Protein AF-A0A7Y5VUS5-F1 (afdb_monomer_lite)

Foldseek 3Di:
DDDPPPPDPDPPDDDDPVNVVVVVVVVVCVVVVVVVVVVVPPDDPPPCAQPWDDDPQWIWHWHDPDPQKIWIWIARNVLQFIWIWIQGNVVRDIDTPDGRHHNCPDPPVDDD

Secondary structure (DSSP, 8-state):
----------------HHHHHHHHHHHHHHHHHHHHHHHHTSPPP---TT-EEEETTEEEEEEEEETTEEEEEEEETTTTEEEEEEEETTTTEEEEEEEEEEGGGSTT----

pLDDT: mean 83.57, std 12.8, range [51.5, 97.75]

Structure (mmCIF, N/CA/C/O backbone):
data_AF-A0A7Y5VUS5-F1
#
_entry.id   AF-A0A7Y5VUS5-F1
#
loop_
_atom_site.group_PDB
_atom_site.id
_atom_site.type_symbol
_atom_site.label_atom_id
_atom_site.label_alt_id
_atom_site.label_comp_id
_atom_site.label_asym_id
_atom_site.label_entity_id
_atom_site.label_seq_id
_atom_site.pdbx_PDB_ins_code
_atom_site.Cartn_x
_atom_site.Cartn_y
_atom_site.Cartn_z
_atom_site.occupancy
_atom_site.B_iso_or_equiv
_atom_site.auth_seq_id
_atom_site.auth_comp_id
_atom_site.auth_asym_id
_atom_site.auth_atom_id
_atom_site.pdbx_PDB_model_num
ATOM 1 N N . MET A 1 1 ? 32.189 -30.960 -70.006 1.00 51.50 1 MET A N 1
ATOM 2 C CA . MET A 1 1 ? 33.378 -30.088 -69.892 1.00 51.50 1 MET A CA 1
ATOM 3 C C . MET A 1 1 ? 32.942 -28.723 -70.398 1.00 51.50 1 MET A C 1
ATOM 5 O O . MET A 1 1 ? 32.622 -28.638 -71.567 1.00 51.50 1 MET A O 1
ATOM 9 N N . GLN A 1 2 ? 32.792 -27.665 -69.610 1.00 54.84 2 GLN A N 1
ATOM 10 C CA . GLN A 1 2 ? 33.365 -27.374 -68.301 1.00 54.84 2 GLN A CA 1
ATOM 11 C C . GLN A 1 2 ? 32.584 -26.194 -67.697 1.00 54.84 2 GLN A C 1
ATOM 13 O O . GLN A 1 2 ? 32.210 -25.267 -68.414 1.00 54.84 2 GLN A O 1
ATOM 18 N N . ASP A 1 3 ? 32.301 -26.283 -66.402 1.00 57.91 3 ASP A N 1
ATOM 19 C CA . ASP A 1 3 ? 31.459 -25.369 -65.638 1.00 57.91 3 ASP A CA 1
ATOM 20 C C . ASP A 1 3 ? 32.074 -23.970 -65.515 1.00 57.91 3 ASP A C 1
ATOM 22 O O . ASP A 1 3 ? 33.172 -23.805 -64.987 1.00 57.91 3 ASP A O 1
ATOM 26 N N . ALA A 1 4 ? 31.333 -22.944 -65.933 1.00 57.19 4 ALA A N 1
ATOM 27 C CA . ALA A 1 4 ? 31.614 -21.556 -65.579 1.00 57.19 4 ALA A CA 1
ATOM 28 C C . ALA A 1 4 ? 30.623 -21.107 -64.497 1.00 57.19 4 ALA A C 1
ATOM 30 O O . ALA A 1 4 ? 29.742 -20.274 -64.717 1.00 57.19 4 ALA A O 1
ATOM 31 N N . HIS A 1 5 ? 30.749 -21.705 -63.312 1.00 60.06 5 HIS A N 1
ATOM 32 C CA . HIS A 1 5 ? 30.116 -21.201 -62.098 1.00 60.06 5 HIS A CA 1
ATOM 33 C C . HIS A 1 5 ? 30.819 -19.891 -61.716 1.00 60.06 5 HIS A C 1
ATOM 35 O O . HIS A 1 5 ? 31.862 -19.874 -61.069 1.00 60.06 5 HIS A O 1
ATOM 41 N N . SER A 1 6 ? 30.277 -18.781 -62.218 1.00 65.31 6 SER A N 1
ATOM 42 C CA . SER A 1 6 ? 30.750 -17.428 -61.943 1.00 65.31 6 SER A CA 1
ATOM 43 C C . SER A 1 6 ? 30.474 -17.083 -60.477 1.00 65.31 6 SER A C 1
ATOM 45 O O . SER A 1 6 ? 29.391 -16.615 -60.125 1.00 65.31 6 SER A O 1
ATOM 47 N N . THR A 1 7 ? 31.453 -17.336 -59.610 1.00 63.81 7 THR A N 1
ATOM 48 C CA . THR A 1 7 ? 31.420 -17.015 -58.180 1.00 63.81 7 THR A CA 1
ATOM 49 C C . THR A 1 7 ? 31.292 -15.504 -57.992 1.00 63.81 7 THR A C 1
ATOM 51 O O . THR A 1 7 ? 32.255 -14.751 -58.137 1.00 63.81 7 THR A O 1
ATOM 54 N N . ARG A 1 8 ? 30.081 -15.032 -57.684 1.00 61.78 8 ARG A N 1
ATOM 55 C CA . ARG A 1 8 ? 29.826 -13.634 -57.330 1.00 61.78 8 ARG A CA 1
ATOM 56 C C . ARG A 1 8 ? 30.470 -13.382 -55.965 1.00 61.78 8 ARG A C 1
ATOM 58 O O . ARG A 1 8 ? 29.948 -13.827 -54.948 1.00 61.78 8 ARG A O 1
ATOM 65 N N . ALA A 1 9 ? 31.626 -12.721 -55.944 1.00 63.72 9 ALA A N 1
ATOM 66 C CA . ALA A 1 9 ? 32.266 -12.301 -54.703 1.00 63.72 9 ALA A CA 1
ATOM 67 C C . ALA A 1 9 ? 31.285 -11.418 -53.913 1.00 63.72 9 ALA A C 1
ATOM 69 O O . ALA A 1 9 ? 30.858 -10.367 -54.396 1.00 63.72 9 ALA A O 1
ATOM 70 N N . ALA A 1 10 ? 30.887 -11.868 -52.722 1.00 64.94 10 ALA A N 1
ATOM 71 C CA . ALA A 1 10 ? 30.102 -11.066 -51.798 1.00 64.94 10 ALA A CA 1
ATOM 72 C C . ALA A 1 10 ? 30.963 -9.871 -51.373 1.00 64.94 10 ALA A C 1
ATOM 74 O O . ALA A 1 10 ? 31.998 -10.048 -50.731 1.00 64.94 10 ALA A O 1
ATOM 75 N N . GLN A 1 11 ? 30.585 -8.660 -51.786 1.00 66.75 11 GLN A N 1
ATOM 76 C CA . GLN A 1 11 ? 31.298 -7.467 -51.346 1.00 66.75 11 GLN A CA 1
ATOM 77 C C . GLN A 1 11 ? 31.128 -7.302 -49.829 1.00 66.75 11 GLN A C 1
ATOM 79 O O . GLN A 1 11 ? 30.010 -7.454 -49.327 1.00 66.75 11 GLN A O 1
ATOM 84 N N . PRO A 1 12 ? 32.209 -6.994 -49.092 1.00 65.38 12 PRO A N 1
ATOM 85 C CA . PRO A 1 12 ? 32.117 -6.735 -47.666 1.00 65.38 12 PRO A CA 1
ATOM 86 C C . PRO A 1 12 ? 31.275 -5.475 -47.451 1.00 65.38 12 PRO A C 1
ATOM 88 O O . PRO A 1 12 ? 31.638 -4.385 -47.890 1.00 65.38 12 PRO A O 1
ATOM 91 N N . VAL A 1 13 ? 30.129 -5.634 -46.792 1.00 73.56 13 VAL A N 1
ATOM 92 C CA . VAL A 1 13 ? 29.274 -4.511 -46.404 1.00 73.56 13 VAL A CA 1
ATOM 93 C C . VAL A 1 13 ? 30.000 -3.750 -45.299 1.00 73.56 13 VAL A C 1
ATOM 95 O O . VAL A 1 13 ? 30.069 -4.208 -44.159 1.00 73.56 13 VAL A O 1
ATOM 98 N N . SER A 1 14 ? 30.586 -2.603 -45.639 1.00 75.31 14 SER A N 1
ATOM 99 C CA . SER A 1 14 ? 31.189 -1.708 -44.654 1.00 75.31 14 SER A CA 1
ATOM 100 C C . SER A 1 14 ? 30.091 -1.084 -43.796 1.00 75.31 14 SER A C 1
ATOM 102 O O . SER A 1 14 ? 29.098 -0.577 -44.322 1.00 75.31 14 SER A O 1
ATOM 104 N N . LEU A 1 15 ? 30.270 -1.113 -42.480 1.00 79.38 15 LEU A N 1
ATOM 105 C CA . LEU A 1 15 ? 29.337 -0.531 -41.521 1.00 79.38 15 LEU A CA 1
ATOM 106 C C . LEU A 1 15 ? 29.314 0.998 -41.674 1.00 79.38 15 LEU A C 1
ATOM 108 O O . LEU A 1 15 ? 30.274 1.677 -41.320 1.00 79.38 15 LEU A O 1
ATOM 112 N N . ASP A 1 16 ? 28.218 1.527 -42.218 1.00 89.88 16 ASP A N 1
ATOM 113 C CA . ASP A 1 16 ? 27.986 2.969 -42.316 1.00 89.88 16 ASP A CA 1
ATOM 114 C C . ASP A 1 16 ? 27.675 3.555 -40.928 1.00 89.88 16 ASP A C 1
ATOM 116 O O . ASP A 1 16 ? 26.941 2.957 -40.130 1.00 89.88 16 ASP A O 1
ATOM 120 N N . ALA A 1 17 ? 28.201 4.749 -40.645 1.00 91.25 17 ALA A N 1
ATOM 121 C CA . ALA A 1 17 ? 27.999 5.459 -39.383 1.00 91.25 17 ALA A CA 1
ATOM 122 C C . ALA A 1 17 ? 26.507 5.678 -39.091 1.00 91.25 17 ALA A C 1
ATOM 124 O O . ALA A 1 17 ? 26.080 5.629 -37.936 1.00 91.25 17 ALA A O 1
ATOM 125 N N . ARG A 1 18 ? 25.695 5.845 -40.142 1.00 90.81 18 ARG A N 1
ATOM 126 C CA . ARG A 1 18 ? 24.237 5.929 -40.030 1.00 90.81 18 ARG A CA 1
ATOM 127 C C . ARG A 1 18 ? 23.628 4.639 -39.484 1.00 90.81 18 ARG A C 1
ATOM 129 O O . ARG A 1 18 ? 22.833 4.691 -38.551 1.00 90.81 18 ARG A O 1
ATOM 136 N N . THR A 1 19 ? 24.008 3.492 -40.044 1.00 89.00 19 THR A N 1
ATOM 137 C CA . THR A 1 19 ? 23.523 2.170 -39.615 1.00 89.00 19 THR A CA 1
ATOM 138 C C . THR A 1 19 ? 23.951 1.873 -38.182 1.00 89.00 19 THR A C 1
ATOM 140 O O . THR A 1 19 ? 23.150 1.383 -37.385 1.00 89.00 19 THR A O 1
ATOM 143 N N . PHE A 1 20 ? 25.180 2.247 -37.824 1.00 92.25 20 PHE A N 1
ATOM 144 C CA . PHE A 1 20 ? 25.669 2.146 -36.453 1.00 92.25 20 PHE A CA 1
ATOM 145 C C . PHE A 1 20 ? 24.860 3.022 -35.483 1.00 92.25 20 PHE A C 1
ATOM 147 O O . PHE A 1 20 ? 24.388 2.531 -34.458 1.00 92.25 20 PHE A O 1
ATOM 154 N N . ALA A 1 21 ? 24.631 4.294 -35.826 1.00 95.50 21 ALA A N 1
ATOM 155 C CA . ALA A 1 21 ? 23.859 5.220 -35.000 1.00 95.50 21 ALA A CA 1
ATOM 156 C C . ALA A 1 21 ? 22.409 4.754 -34.799 1.00 95.50 21 ALA A C 1
ATOM 158 O O . ALA A 1 21 ? 21.898 4.816 -33.681 1.00 95.50 21 ALA A O 1
ATOM 159 N N . ILE A 1 22 ? 21.763 4.233 -35.850 1.00 94.81 22 ILE A N 1
ATOM 160 C CA . ILE A 1 22 ? 20.417 3.643 -35.759 1.00 94.81 22 ILE A CA 1
ATOM 161 C C . ILE A 1 22 ? 20.421 2.459 -34.787 1.00 94.81 22 ILE A C 1
ATOM 163 O O . ILE A 1 22 ? 19.548 2.374 -33.921 1.00 94.81 22 ILE A O 1
ATOM 167 N N . GLY A 1 23 ? 21.423 1.581 -34.887 1.00 95.00 23 GLY A N 1
ATOM 168 C CA . GLY A 1 23 ? 21.590 0.450 -33.977 1.00 95.00 23 GLY A CA 1
ATOM 169 C C . GLY A 1 23 ? 21.682 0.900 -32.519 1.00 95.00 23 GLY A C 1
ATOM 170 O O . GLY A 1 23 ? 20.863 0.490 -31.696 1.00 95.00 23 GLY A O 1
ATOM 171 N N . VAL A 1 24 ? 22.607 1.809 -32.209 1.00 97.12 24 VAL A N 1
ATOM 172 C CA . VAL A 1 24 ? 22.810 2.317 -30.841 1.00 97.12 24 VAL A CA 1
ATOM 173 C C . VAL A 1 24 ? 21.560 3.018 -30.303 1.00 97.12 24 VAL A C 1
ATOM 175 O O . VAL A 1 24 ? 21.155 2.765 -29.164 1.00 97.12 24 VAL A O 1
ATOM 178 N N . LEU A 1 25 ? 20.908 3.856 -31.114 1.00 97.19 25 LEU A N 1
ATOM 179 C CA . LEU A 1 25 ? 19.695 4.564 -30.704 1.00 97.19 25 LEU A CA 1
ATOM 180 C C . LEU A 1 25 ? 18.540 3.593 -30.418 1.00 97.19 25 LEU A C 1
ATOM 182 O O . LEU A 1 25 ? 17.837 3.768 -29.425 1.00 97.19 25 LEU A O 1
ATOM 186 N N . SER A 1 26 ? 18.380 2.543 -31.229 1.00 97.75 26 SER A N 1
ATOM 187 C CA . SER A 1 26 ? 17.335 1.528 -31.027 1.00 97.75 26 SER A CA 1
ATOM 188 C C . SER A 1 26 ? 17.535 0.719 -29.739 1.00 97.75 26 SER A C 1
ATOM 190 O O . SER A 1 26 ? 16.586 0.517 -28.977 1.00 97.75 26 SER A O 1
ATOM 192 N N . VAL A 1 27 ? 18.777 0.323 -29.438 1.00 97.75 27 VAL A N 1
ATOM 193 C CA . VAL A 1 27 ? 19.115 -0.396 -28.201 1.00 97.75 27 VAL A CA 1
ATOM 194 C C . VAL A 1 27 ? 18.881 0.506 -26.993 1.00 97.75 27 VAL A C 1
ATOM 196 O O . VAL A 1 27 ? 18.240 0.093 -26.029 1.00 97.75 27 VAL A O 1
ATOM 199 N N . THR A 1 28 ? 19.317 1.765 -27.073 1.00 97.62 28 THR A N 1
ATOM 200 C CA . THR A 1 28 ? 19.129 2.751 -26.000 1.00 97.62 28 THR A CA 1
ATOM 201 C C . THR A 1 28 ? 17.645 2.994 -25.730 1.00 97.62 28 THR A C 1
ATOM 203 O O . THR A 1 28 ? 17.210 2.939 -24.580 1.00 97.62 28 THR A O 1
ATOM 206 N N . ALA A 1 29 ? 16.848 3.189 -26.783 1.00 97.38 29 ALA A N 1
ATOM 207 C CA . ALA A 1 29 ? 15.403 3.359 -26.671 1.00 97.38 29 ALA A CA 1
ATOM 208 C C . ALA A 1 29 ? 14.739 2.142 -26.013 1.00 97.38 29 ALA A C 1
ATOM 210 O O . ALA A 1 29 ? 13.884 2.311 -25.149 1.00 97.38 29 ALA A O 1
ATOM 211 N N . THR A 1 30 ? 15.170 0.927 -26.360 1.00 97.75 30 THR A N 1
ATOM 212 C CA . THR A 1 30 ? 14.635 -0.312 -25.775 1.00 97.75 30 THR A CA 1
ATOM 213 C C . THR A 1 30 ? 14.951 -0.417 -24.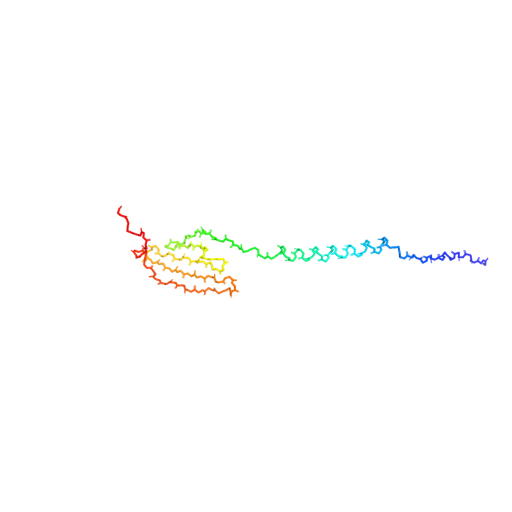283 1.00 97.75 30 THR A C 1
ATOM 215 O O . THR A 1 30 ? 14.062 -0.716 -23.489 1.00 97.75 30 THR A O 1
ATOM 218 N N . VAL A 1 31 ? 16.191 -0.120 -23.879 1.00 97.75 31 VAL A N 1
ATOM 219 C CA . VAL A 1 31 ? 16.599 -0.136 -22.463 1.00 97.75 31 VAL A CA 1
ATOM 220 C C . VAL A 1 31 ? 15.803 0.889 -21.654 1.00 97.75 31 VAL A C 1
ATOM 222 O O . VAL A 1 31 ? 15.264 0.556 -20.598 1.00 97.75 31 VAL A O 1
ATOM 225 N N . LEU A 1 32 ? 15.673 2.116 -22.165 1.00 97.56 32 LEU A N 1
ATOM 226 C CA . LEU A 1 32 ? 14.888 3.163 -21.510 1.00 97.56 32 LEU A CA 1
ATOM 227 C C . LEU A 1 32 ? 13.401 2.809 -21.446 1.00 97.56 32 LEU A C 1
ATOM 229 O O . LEU A 1 32 ? 12.761 3.052 -20.426 1.00 97.56 32 LEU A O 1
ATOM 233 N N . PHE A 1 33 ? 12.857 2.207 -22.501 1.00 97.31 33 PHE A N 1
ATOM 234 C CA . PHE A 1 33 ? 11.463 1.785 -22.545 1.00 97.31 33 PHE A CA 1
ATOM 235 C C . PHE A 1 33 ? 11.163 0.697 -21.511 1.00 97.31 33 PHE A C 1
ATOM 237 O O . PHE A 1 33 ? 10.186 0.811 -20.773 1.00 97.31 33 PHE A O 1
ATOM 244 N N . VAL A 1 34 ? 12.024 -0.317 -21.392 1.00 96.94 34 VAL A N 1
ATOM 245 C CA . VAL A 1 34 ? 11.887 -1.352 -20.356 1.00 96.94 34 VAL A CA 1
ATOM 246 C C . VAL A 1 34 ? 12.029 -0.743 -18.962 1.00 96.94 34 VAL A C 1
ATOM 248 O O . VAL A 1 34 ? 11.209 -1.032 -18.094 1.00 96.94 34 VAL A O 1
ATOM 251 N N . GLY A 1 35 ? 13.006 0.145 -18.750 1.00 95.56 35 GLY A N 1
ATOM 252 C CA . GLY A 1 35 ? 13.161 0.859 -17.480 1.00 95.56 35 GLY A CA 1
ATOM 253 C C . GLY A 1 35 ? 11.917 1.672 -17.105 1.00 95.56 35 GLY A C 1
ATOM 254 O O . GLY A 1 35 ? 11.452 1.611 -15.965 1.00 95.56 35 GLY A O 1
ATOM 255 N N . LEU A 1 36 ? 11.323 2.370 -18.075 1.00 95.12 36 LEU A N 1
ATOM 256 C CA . LEU A 1 36 ? 10.079 3.113 -17.890 1.00 95.12 36 LEU A CA 1
ATOM 257 C C . LEU A 1 36 ? 8.899 2.184 -17.587 1.00 95.12 36 LEU A C 1
ATOM 259 O O . LEU A 1 36 ? 8.107 2.497 -16.702 1.00 95.12 36 LEU A O 1
ATOM 263 N N . LEU A 1 37 ? 8.782 1.045 -18.276 1.00 94.19 37 LEU A N 1
ATOM 264 C CA . LEU A 1 37 ? 7.745 0.052 -17.990 1.00 94.19 37 LEU A CA 1
ATOM 265 C C . LEU A 1 37 ? 7.883 -0.516 -16.580 1.00 94.19 37 LEU A C 1
ATOM 267 O O . LEU A 1 37 ? 6.885 -0.607 -15.872 1.00 94.19 37 LEU A O 1
ATOM 271 N N . MET A 1 38 ? 9.101 -0.846 -16.145 1.00 91.75 38 MET A N 1
ATOM 272 C CA . MET A 1 38 ? 9.335 -1.307 -14.776 1.00 91.75 38 MET A CA 1
ATOM 273 C C . MET A 1 38 ? 8.900 -0.249 -13.761 1.00 91.75 38 MET A C 1
ATOM 275 O O . MET A 1 38 ? 8.164 -0.570 -12.828 1.00 91.75 38 MET A O 1
ATOM 279 N N . LEU A 1 39 ? 9.263 1.017 -13.983 1.00 87.44 39 LEU A N 1
ATOM 280 C CA . LEU A 1 39 ? 8.839 2.121 -13.124 1.00 87.44 39 LEU A CA 1
ATOM 281 C C . LEU A 1 39 ? 7.311 2.299 -13.124 1.00 87.44 39 LEU A C 1
ATOM 283 O O . LEU A 1 39 ? 6.704 2.441 -12.064 1.00 87.44 39 LEU A O 1
ATOM 287 N N . ALA A 1 40 ? 6.673 2.242 -14.292 1.00 85.06 40 ALA A N 1
ATOM 288 C CA . ALA A 1 40 ? 5.226 2.396 -14.441 1.00 85.06 40 ALA A CA 1
ATOM 289 C C . ALA A 1 40 ? 4.424 1.204 -13.890 1.00 85.06 40 ALA A C 1
ATOM 291 O O . ALA A 1 40 ? 3.269 1.373 -13.505 1.00 85.06 40 ALA A O 1
ATOM 292 N N . SER A 1 41 ? 5.031 0.015 -13.838 1.00 82.69 41 SER A N 1
ATOM 293 C CA . SER A 1 41 ? 4.436 -1.206 -13.278 1.00 82.69 41 SER A CA 1
ATOM 294 C C . SER A 1 41 ? 4.510 -1.287 -11.753 1.00 82.69 41 SER A C 1
ATOM 296 O O . SER A 1 41 ? 3.984 -2.232 -11.164 1.00 82.69 41 SER A O 1
ATOM 298 N N . THR A 1 42 ? 5.151 -0.311 -11.098 1.00 76.00 42 THR A N 1
ATOM 299 C CA . THR A 1 42 ? 5.135 -0.241 -9.638 1.00 76.00 42 THR A CA 1
ATOM 300 C C . THR A 1 42 ? 3.681 -0.132 -9.160 1.00 76.00 42 THR A C 1
ATOM 302 O O . THR A 1 42 ? 2.929 0.702 -9.676 1.00 76.00 42 THR A O 1
ATOM 305 N N . PRO A 1 43 ? 3.236 -0.991 -8.220 1.00 67.50 43 PRO A N 1
ATOM 306 C CA . PRO A 1 43 ? 1.875 -0.932 -7.712 1.00 67.50 43 PRO A CA 1
ATOM 307 C C . PRO A 1 43 ? 1.595 0.467 -7.176 1.00 67.50 43 PRO A C 1
ATOM 309 O O . PRO A 1 43 ? 2.257 0.925 -6.244 1.00 67.50 43 PRO A O 1
ATOM 312 N N . ARG A 1 44 ? 0.620 1.158 -7.771 1.00 61.44 44 ARG A N 1
ATOM 313 C CA . ARG A 1 44 ? 0.105 2.394 -7.183 1.00 61.44 44 ARG A CA 1
ATOM 314 C C . ARG A 1 44 ? -0.521 2.024 -5.846 1.00 61.44 44 ARG A C 1
ATOM 316 O O . ARG A 1 44 ? -1.323 1.091 -5.796 1.00 61.44 44 ARG A O 1
ATOM 323 N N . THR A 1 45 ? -0.149 2.730 -4.782 1.00 63.19 45 THR A N 1
ATOM 324 C CA . THR A 1 45 ? -0.774 2.560 -3.470 1.00 63.19 45 THR A CA 1
ATOM 325 C C . THR A 1 45 ? -2.282 2.707 -3.644 1.00 63.19 45 THR A C 1
ATOM 327 O O . THR A 1 45 ? -2.757 3.728 -4.143 1.00 63.19 45 THR A O 1
ATOM 330 N N . ALA A 1 46 ? -3.035 1.656 -3.324 1.00 58.44 46 ALA A N 1
ATOM 331 C CA . ALA A 1 46 ? -4.484 1.700 -3.393 1.00 58.44 46 ALA A CA 1
ATOM 332 C C . ALA A 1 46 ? -4.970 2.641 -2.287 1.00 58.44 46 ALA A C 1
ATOM 334 O O . ALA A 1 46 ? -4.982 2.272 -1.118 1.00 58.44 46 ALA A O 1
ATOM 335 N N . HIS A 1 47 ? -5.326 3.873 -2.650 1.00 63.59 47 HIS A N 1
ATOM 336 C CA . HIS A 1 47 ? -5.857 4.838 -1.697 1.00 63.59 47 HIS A CA 1
ATOM 337 C C . HIS A 1 47 ? -7.266 4.407 -1.279 1.00 63.59 47 HIS A C 1
ATOM 339 O O . HIS A 1 47 ? -8.249 4.744 -1.933 1.00 63.59 47 HIS A O 1
ATOM 345 N N . GLY A 1 48 ? -7.363 3.661 -0.181 1.00 65.69 48 GLY A N 1
ATOM 346 C CA . GLY A 1 48 ? -8.630 3.332 0.475 1.00 65.69 48 GLY A CA 1
ATOM 347 C C . GLY A 1 48 ? -9.131 4.448 1.392 1.00 65.69 48 GLY A C 1
ATOM 348 O O . GLY A 1 48 ? -9.894 4.183 2.306 1.00 65.69 48 GLY A O 1
ATOM 349 N N . ILE A 1 49 ? -8.669 5.688 1.243 1.00 76.50 49 ILE A N 1
ATOM 350 C CA . ILE A 1 49 ? -8.944 6.761 2.207 1.00 76.50 49 ILE A CA 1
ATOM 351 C C . ILE A 1 49 ? -10.433 7.104 2.202 1.00 76.50 49 ILE A C 1
ATOM 353 O O . ILE A 1 49 ? -11.013 7.366 1.152 1.00 76.50 49 ILE A O 1
ATOM 357 N N . GLY A 1 50 ? -11.038 7.134 3.385 1.00 78.38 50 GLY A N 1
ATOM 358 C CA . GLY A 1 50 ? -12.455 7.427 3.567 1.00 78.38 50 GLY A CA 1
ATOM 359 C C . GLY A 1 50 ? -13.379 6.312 3.083 1.00 78.38 50 GLY A C 1
ATOM 360 O O . GLY A 1 50 ? -14.581 6.543 2.970 1.00 78.38 50 GLY A O 1
ATOM 361 N N . MET A 1 51 ? -12.853 5.119 2.785 1.00 87.56 51 MET A N 1
ATOM 362 C CA . MET A 1 51 ? -13.697 3.973 2.478 1.00 87.56 51 MET A CA 1
ATOM 363 C C . MET A 1 51 ? -14.364 3.500 3.770 1.00 87.56 51 MET A C 1
ATOM 365 O O . MET A 1 51 ? -13.714 3.309 4.799 1.00 87.56 51 MET A O 1
ATOM 369 N N . VAL A 1 52 ? -15.683 3.358 3.707 1.00 90.56 52 VAL A N 1
ATOM 370 C CA . VAL A 1 52 ? -16.508 2.893 4.816 1.00 90.56 52 VAL A CA 1
ATOM 371 C C . VAL A 1 52 ? -17.159 1.592 4.390 1.00 90.56 52 VAL A C 1
ATOM 373 O O . VAL A 1 52 ? -17.803 1.542 3.343 1.00 90.56 52 VAL A O 1
ATOM 376 N N . ASP A 1 53 ? -17.008 0.561 5.209 1.00 90.62 53 ASP A N 1
ATOM 377 C CA . ASP A 1 53 ? -17.732 -0.698 5.070 1.00 90.62 53 ASP A CA 1
ATOM 378 C C . ASP A 1 53 ? -18.489 -1.008 6.363 1.00 90.62 53 ASP A C 1
ATOM 380 O O . ASP A 1 53 ? -18.097 -0.585 7.457 1.00 90.62 53 ASP A O 1
ATOM 384 N N . ARG A 1 54 ? -19.602 -1.727 6.245 1.00 91.19 54 ARG A N 1
ATOM 385 C CA . ARG A 1 54 ? -20.428 -2.116 7.386 1.00 91.19 54 ARG A CA 1
ATOM 386 C C . ARG A 1 54 ? -20.800 -3.586 7.290 1.00 91.19 54 ARG A C 1
ATOM 388 O O . ARG A 1 54 ? -21.503 -3.999 6.373 1.00 91.19 54 ARG A O 1
ATOM 395 N N . ALA A 1 55 ? -20.429 -4.338 8.320 1.00 88.19 55 ALA A N 1
ATOM 396 C CA . ALA A 1 55 ? -20.767 -5.745 8.469 1.00 88.19 55 ALA A CA 1
ATOM 397 C C . ALA A 1 55 ? -21.427 -5.974 9.837 1.00 88.19 55 ALA A C 1
ATOM 399 O O . ALA A 1 55 ? -20.764 -6.007 10.874 1.00 88.19 55 ALA A O 1
ATOM 400 N N . GLY A 1 56 ? -22.757 -6.107 9.839 1.00 89.88 56 GLY A N 1
ATOM 401 C CA . GLY A 1 56 ? -23.547 -6.232 11.067 1.00 89.88 56 GLY A CA 1
ATOM 402 C C . GLY A 1 56 ? -23.439 -4.987 11.957 1.00 89.88 56 GLY A C 1
ATOM 403 O O . GLY A 1 56 ? -23.779 -3.875 11.530 1.00 89.88 56 GLY A O 1
ATOM 404 N N . ASP A 1 57 ? -22.953 -5.190 13.183 1.00 91.19 57 ASP A N 1
ATOM 405 C CA . ASP A 1 57 ? -22.742 -4.140 14.189 1.00 91.19 57 ASP A CA 1
ATOM 406 C C . ASP A 1 57 ? -21.373 -3.458 14.077 1.00 91.19 57 ASP A C 1
ATOM 408 O O . ASP A 1 57 ? -21.118 -2.473 14.771 1.00 91.19 57 ASP A O 1
ATOM 412 N N . TYR A 1 58 ? -20.508 -3.939 13.183 1.00 91.81 58 TYR A N 1
ATOM 413 C CA . TYR A 1 58 ? -19.204 -3.341 12.942 1.00 91.81 58 TYR A CA 1
ATOM 414 C C . TYR A 1 58 ? -19.245 -2.363 11.774 1.00 91.81 58 TYR A C 1
ATOM 416 O O . TYR A 1 58 ? -19.759 -2.670 10.695 1.00 91.81 58 TYR A O 1
ATOM 424 N N . ILE A 1 59 ? -18.658 -1.189 11.987 1.00 92.81 59 ILE A N 1
ATOM 425 C CA . ILE A 1 59 ? -18.381 -0.198 10.949 1.00 92.81 59 ILE A CA 1
ATOM 426 C C . ILE A 1 59 ? -16.866 -0.085 10.839 1.00 92.81 59 ILE A C 1
ATOM 428 O O . ILE A 1 59 ? -16.187 0.148 11.839 1.00 92.81 59 ILE A O 1
ATOM 432 N N . VAL A 1 60 ? -16.335 -0.255 9.634 1.00 92.75 60 VAL A N 1
ATOM 433 C CA . VAL A 1 60 ? -14.907 -0.132 9.348 1.00 92.75 60 VAL A CA 1
ATOM 434 C C . VAL A 1 60 ? -14.692 1.107 8.499 1.00 92.75 60 VAL A C 1
ATOM 436 O O . VAL A 1 60 ? -15.360 1.287 7.486 1.00 92.75 60 VAL A O 1
ATOM 439 N N . VAL 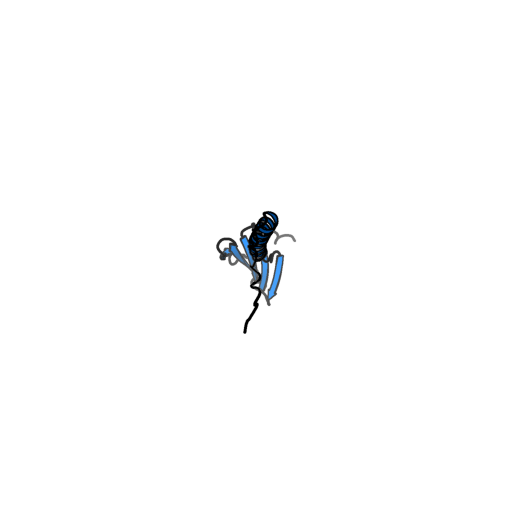A 1 61 ? -13.760 1.956 8.919 1.00 91.69 61 VAL A N 1
ATOM 440 C CA . VAL A 1 61 ? -13.367 3.161 8.191 1.00 91.69 61 VAL A CA 1
ATOM 441 C C . VAL A 1 61 ? -11.865 3.147 7.989 1.00 91.69 61 VAL A C 1
ATOM 443 O O . VAL A 1 61 ? -11.100 3.073 8.950 1.00 91.69 61 VAL A O 1
ATOM 446 N N . THR A 1 62 ? -11.428 3.252 6.747 1.00 90.75 62 THR A N 1
ATOM 447 C CA . THR A 1 62 ? -10.021 3.458 6.406 1.00 90.75 62 THR A CA 1
ATOM 448 C C . THR A 1 62 ? -9.752 4.952 6.266 1.00 90.75 62 THR A C 1
ATOM 450 O O . THR A 1 62 ? -10.519 5.685 5.649 1.00 90.75 62 THR A O 1
ATOM 453 N N . GLN A 1 63 ? -8.667 5.446 6.851 1.00 87.69 63 GLN A N 1
ATOM 454 C CA . GLN A 1 63 ? -8.286 6.859 6.819 1.00 87.69 63 GLN A CA 1
ATOM 455 C C . GLN A 1 63 ? -6.781 7.005 6.632 1.00 87.69 63 GLN A C 1
ATOM 457 O O . GLN A 1 63 ? -6.014 6.130 7.017 1.00 87.69 63 GLN A O 1
ATOM 462 N N . GLN A 1 64 ? -6.335 8.129 6.084 1.00 87.12 64 GLN A N 1
ATOM 463 C CA . GLN A 1 64 ? -4.915 8.454 6.061 1.00 87.12 64 GLN A CA 1
ATOM 464 C C . GLN A 1 64 ? -4.569 9.273 7.305 1.00 87.12 64 GLN A C 1
ATOM 466 O O . GLN A 1 64 ? -5.126 10.349 7.503 1.00 87.12 64 GLN A O 1
ATOM 471 N N . ILE A 1 65 ? -3.653 8.769 8.136 1.00 85.38 65 ILE A N 1
ATOM 472 C CA . ILE A 1 65 ? -3.146 9.495 9.312 1.00 85.38 65 ILE A CA 1
ATOM 473 C C . ILE A 1 65 ? -1.943 10.354 8.897 1.00 85.38 65 ILE A C 1
ATOM 475 O O . ILE A 1 65 ? -1.794 11.489 9.344 1.00 85.38 65 ILE A O 1
ATOM 479 N N . SER A 1 66 ? -1.084 9.826 8.018 1.00 84.88 66 SER A N 1
ATOM 480 C CA . SER A 1 66 ? 0.043 10.547 7.417 1.00 84.88 66 SER A CA 1
ATOM 481 C C . SER A 1 66 ? 0.431 9.937 6.061 1.00 84.88 66 SER A C 1
ATOM 483 O O . SER A 1 66 ? -0.169 8.965 5.610 1.00 84.88 66 SER A O 1
ATOM 485 N N . ASN A 1 67 ? 1.463 10.463 5.393 1.00 81.38 67 ASN A N 1
ATOM 486 C CA . ASN A 1 67 ? 1.968 9.901 4.128 1.00 81.38 67 ASN A CA 1
ATOM 487 C C . ASN A 1 67 ? 2.482 8.457 4.238 1.00 81.38 67 ASN A C 1
ATOM 489 O O . ASN A 1 67 ? 2.596 7.781 3.222 1.00 81.38 67 ASN A O 1
ATOM 493 N N . SER A 1 68 ? 2.803 7.992 5.446 1.00 84.00 68 SER A N 1
ATOM 494 C CA . SER A 1 68 ? 3.333 6.649 5.689 1.00 84.00 68 SER A CA 1
ATOM 495 C C . SER A 1 68 ? 2.488 5.822 6.657 1.00 84.00 68 SER A C 1
ATOM 497 O O . SER A 1 68 ? 2.876 4.701 6.973 1.00 84.00 68 SER A O 1
ATOM 499 N N . LEU A 1 69 ? 1.378 6.368 7.160 1.00 87.25 69 LEU A N 1
ATOM 500 C CA . LEU A 1 69 ? 0.486 5.691 8.098 1.00 87.25 69 LEU A CA 1
ATOM 501 C C . LEU A 1 69 ? -0.952 5.754 7.599 1.00 87.25 69 LEU A C 1
ATOM 503 O O . LEU A 1 69 ? -1.546 6.830 7.486 1.00 87.25 69 LEU A O 1
ATOM 507 N N . GLU A 1 70 ? -1.523 4.579 7.382 1.00 88.94 70 GLU A N 1
ATOM 508 C CA . GLU A 1 70 ? -2.943 4.408 7.101 1.00 88.94 70 GLU A CA 1
ATOM 509 C C . GLU A 1 70 ? -3.633 3.850 8.342 1.00 88.94 70 GLU A C 1
ATOM 511 O O . GLU A 1 70 ? -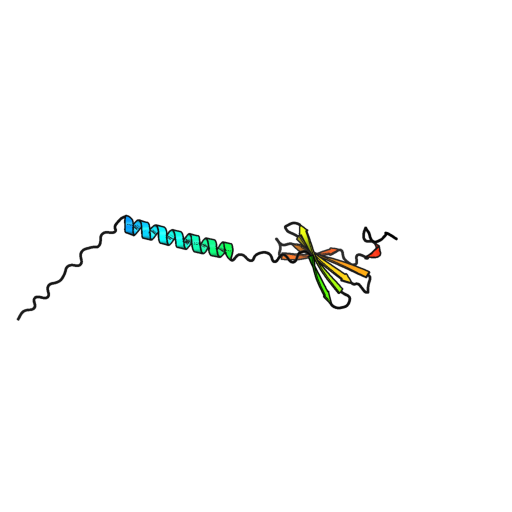3.185 2.871 8.929 1.00 88.94 70 GLU A O 1
ATOM 516 N N . GLY A 1 71 ? -4.713 4.493 8.766 1.00 89.94 71 GLY A N 1
ATOM 517 C CA . GLY A 1 71 ? -5.536 4.073 9.886 1.00 89.94 71 GLY A CA 1
ATOM 518 C C . GLY A 1 71 ? -6.696 3.196 9.433 1.00 89.94 71 GLY A C 1
ATOM 519 O O . GLY A 1 71 ? -7.394 3.533 8.481 1.00 89.94 71 GLY A O 1
ATOM 520 N N . ILE A 1 72 ? -6.952 2.115 10.161 1.00 91.69 72 ILE A N 1
ATOM 521 C CA . ILE A 1 72 ? -8.183 1.329 10.079 1.00 91.69 72 ILE A CA 1
ATOM 522 C C . ILE A 1 72 ? -8.909 1.509 11.406 1.00 91.69 72 ILE A C 1
ATOM 524 O O . ILE A 1 72 ? -8.432 1.079 12.458 1.00 91.69 72 ILE A O 1
ATOM 528 N N . VAL A 1 73 ? -10.060 2.162 11.358 1.00 92.12 73 VAL A N 1
ATOM 529 C CA . VAL A 1 73 ? -10.937 2.366 12.505 1.00 92.12 73 VAL A CA 1
ATOM 530 C C . VAL A 1 73 ? -12.026 1.315 12.456 1.00 92.12 73 VAL A C 1
ATOM 532 O O . VAL A 1 73 ? -12.775 1.246 11.486 1.00 92.12 73 VAL A O 1
ATOM 535 N N . VAL A 1 74 ? -12.124 0.510 13.505 1.00 93.62 74 VAL A N 1
ATOM 536 C CA . VAL A 1 74 ? -13.186 -0.481 13.668 1.00 93.62 74 VAL A CA 1
ATOM 537 C C . VAL A 1 74 ? -14.074 -0.021 14.810 1.00 93.62 74 VAL A C 1
ATOM 539 O O . VAL A 1 74 ? -13.637 0.037 15.960 1.00 93.62 74 VAL A O 1
ATOM 542 N N . LEU A 1 75 ? -15.313 0.323 14.489 1.00 93.06 75 LEU A N 1
ATOM 543 C CA . LEU A 1 75 ? -16.329 0.732 15.443 1.00 93.06 75 LEU A CA 1
ATOM 544 C C . LEU A 1 75 ? -17.287 -0.429 15.682 1.00 93.06 75 LEU A C 1
ATOM 546 O O . LEU A 1 75 ? -17.850 -0.968 14.736 1.00 93.06 75 LEU A O 1
ATOM 550 N N . ASP A 1 76 ? -17.498 -0.771 16.945 1.00 92.50 76 ASP A N 1
ATOM 551 C CA . ASP A 1 76 ? -18.550 -1.671 17.399 1.00 92.50 76 ASP A CA 1
ATOM 552 C C . ASP A 1 76 ? -19.746 -0.822 17.844 1.00 92.50 76 ASP A C 1
ATOM 554 O O . ASP A 1 76 ? -19.722 -0.177 18.903 1.00 92.50 76 ASP A O 1
ATOM 558 N N . ALA A 1 77 ? -20.782 -0.780 17.009 1.00 89.38 77 ALA A N 1
ATOM 559 C CA . ALA A 1 77 ? -21.976 0.016 17.256 1.00 89.38 77 ALA A CA 1
ATOM 560 C C . ALA A 1 77 ? -22.808 -0.531 18.428 1.00 89.38 77 ALA A C 1
ATOM 562 O O . ALA A 1 77 ? -23.437 0.258 19.139 1.00 89.38 77 ALA A O 1
ATOM 563 N N . ALA A 1 78 ? -22.783 -1.846 18.667 1.00 89.75 78 ALA A N 1
ATOM 564 C CA . ALA A 1 78 ? -23.515 -2.477 19.762 1.00 89.75 78 ALA A CA 1
ATOM 565 C C . ALA A 1 78 ? -22.842 -2.191 21.112 1.00 89.75 78 ALA A C 1
ATOM 567 O O . ALA A 1 78 ? -23.499 -1.774 22.070 1.00 89.75 78 ALA A O 1
ATOM 568 N N . ALA A 1 79 ? -21.518 -2.344 21.182 1.00 90.94 79 ALA A N 1
ATOM 569 C CA . ALA A 1 79 ? -20.742 -2.101 22.396 1.00 90.94 79 ALA A CA 1
ATOM 570 C C . ALA A 1 79 ? -20.399 -0.618 22.626 1.00 90.94 79 ALA A C 1
ATOM 572 O O . ALA A 1 79 ? -19.909 -0.271 23.706 1.00 90.94 79 ALA A O 1
ATOM 573 N N . LYS A 1 80 ? -20.628 0.250 21.629 1.00 91.19 80 LYS A N 1
ATOM 574 C CA . LYS A 1 80 ? -20.192 1.659 21.602 1.00 91.19 80 LYS A CA 1
ATOM 575 C C . LYS A 1 80 ? -18.694 1.808 21.880 1.00 91.19 80 LYS A C 1
ATOM 577 O O . LYS A 1 80 ? -18.263 2.684 22.639 1.00 91.19 80 LYS A O 1
ATOM 582 N N . ARG A 1 81 ? -17.893 0.940 21.259 1.00 92.44 81 ARG A N 1
ATOM 583 C CA . ARG A 1 81 ? -16.428 0.930 21.382 1.00 92.44 81 ARG A CA 1
ATOM 584 C C . ARG A 1 81 ? -15.759 1.063 20.027 1.00 92.44 81 ARG A C 1
ATOM 586 O O . ARG A 1 81 ? -16.343 0.736 19.003 1.00 92.44 81 ARG A O 1
ATOM 593 N N . MET A 1 82 ? -14.520 1.522 20.044 1.00 92.75 82 MET A N 1
ATOM 594 C CA . MET A 1 82 ? -13.711 1.728 18.858 1.00 92.75 82 MET A CA 1
ATOM 595 C C . MET A 1 82 ? -12.292 1.212 19.086 1.00 92.75 82 MET A C 1
ATOM 597 O O . MET A 1 82 ? -11.705 1.416 20.152 1.00 92.75 82 MET A O 1
ATOM 601 N N . ASN A 1 83 ? -11.744 0.571 18.060 1.00 93.06 83 ASN A N 1
ATOM 602 C CA . ASN A 1 83 ? -10.337 0.210 17.961 1.00 93.06 83 ASN A CA 1
ATOM 603 C C . ASN A 1 83 ? -9.730 0.923 16.752 1.00 93.06 83 ASN A C 1
ATOM 605 O O . ASN A 1 83 ? -10.374 1.035 15.707 1.00 93.06 83 ASN A O 1
ATOM 609 N N . ILE A 1 84 ? -8.491 1.383 16.889 1.00 91.56 84 ILE A N 1
ATOM 610 C CA . ILE A 1 84 ? -7.742 2.039 15.820 1.00 91.56 84 ILE A CA 1
ATOM 611 C C . ILE A 1 84 ? -6.469 1.241 15.581 1.00 91.56 84 ILE A C 1
ATOM 613 O O . ILE A 1 84 ? -5.615 1.119 16.462 1.00 91.56 84 ILE A O 1
ATOM 617 N N . TYR A 1 85 ? -6.330 0.734 14.366 1.00 92.69 85 TYR A N 1
ATOM 618 C CA . TYR A 1 85 ? -5.114 0.110 13.873 1.00 92.69 85 TYR A CA 1
ATOM 619 C C . TYR A 1 85 ? -4.410 1.068 12.920 1.00 92.69 85 TYR A C 1
ATOM 621 O O . TYR A 1 85 ? -5.076 1.817 12.209 1.00 92.69 85 TYR A O 1
ATOM 629 N N . ALA A 1 86 ? -3.084 1.026 12.869 1.00 92.00 86 ALA A N 1
ATOM 630 C CA . ALA A 1 86 ? -2.311 1.681 11.826 1.00 92.00 86 ALA A CA 1
ATOM 631 C C . ALA A 1 86 ? -1.471 0.679 11.050 1.00 92.00 86 ALA A C 1
ATOM 633 O O . ALA A 1 86 ? -0.766 -0.143 11.633 1.00 92.00 86 ALA A O 1
ATOM 634 N N . LEU A 1 87 ? -1.525 0.795 9.731 1.00 88.81 87 LEU A N 1
ATOM 635 C CA . LEU A 1 87 ? -0.590 0.193 8.807 1.00 88.81 87 LEU A CA 1
ATOM 636 C C . LEU A 1 87 ? 0.542 1.190 8.549 1.00 88.81 87 LEU A C 1
ATOM 638 O O . LEU A 1 87 ? 0.313 2.272 8.009 1.00 88.81 87 LEU A O 1
ATOM 642 N N . ASP A 1 88 ? 1.763 0.812 8.910 1.00 89.06 88 ASP A N 1
ATOM 643 C CA . ASP A 1 88 ? 2.966 1.519 8.474 1.00 89.06 88 ASP A CA 1
ATOM 644 C C . ASP A 1 88 ? 3.326 1.060 7.057 1.00 89.06 88 ASP A C 1
ATOM 646 O O . ASP A 1 88 ? 3.665 -0.105 6.832 1.00 89.06 88 ASP A O 1
ATOM 650 N N . ALA A 1 89 ? 3.253 1.979 6.097 1.00 82.19 89 ALA A N 1
ATOM 651 C CA . ALA A 1 89 ? 3.519 1.705 4.689 1.00 82.19 89 ALA A CA 1
ATOM 652 C C . ALA A 1 89 ? 4.991 1.342 4.415 1.00 82.19 89 ALA A C 1
ATOM 654 O O . ALA A 1 89 ? 5.274 0.625 3.451 1.00 82.19 89 ALA A O 1
ATOM 655 N N . ASN A 1 90 ? 5.925 1.784 5.265 1.00 86.06 90 ASN A N 1
ATOM 656 C CA . ASN A 1 90 ? 7.351 1.498 5.109 1.00 86.06 90 ASN A CA 1
ATOM 657 C C . ASN A 1 90 ? 7.682 0.081 5.577 1.00 86.06 90 ASN A C 1
ATOM 659 O O . ASN A 1 90 ? 8.404 -0.654 4.904 1.00 86.06 90 ASN A O 1
ATOM 663 N N . THR A 1 91 ? 7.150 -0.310 6.738 1.00 89.50 91 THR A N 1
ATOM 664 C CA . THR A 1 91 ? 7.439 -1.619 7.346 1.00 89.50 91 THR A CA 1
ATOM 665 C C . THR A 1 91 ? 6.412 -2.693 6.987 1.00 89.50 91 THR A C 1
ATOM 667 O O . THR A 1 91 ? 6.654 -3.875 7.238 1.00 89.50 91 THR A O 1
ATOM 670 N N . LYS A 1 92 ? 5.284 -2.306 6.373 1.00 87.25 92 LYS A N 1
ATOM 671 C CA . LYS A 1 92 ? 4.129 -3.159 6.037 1.00 87.25 92 LYS A CA 1
ATOM 672 C C . LYS A 1 92 ? 3.585 -3.925 7.243 1.00 87.25 92 LYS A C 1
ATOM 674 O O . LYS A 1 92 ? 3.145 -5.069 7.118 1.00 87.25 92 LYS A O 1
ATOM 679 N N . ARG A 1 93 ? 3.639 -3.312 8.427 1.00 90.44 93 ARG A N 1
ATOM 680 C CA . ARG A 1 93 ? 3.137 -3.904 9.672 1.00 90.44 93 ARG A CA 1
ATOM 681 C C . ARG A 1 93 ? 1.890 -3.176 10.133 1.00 90.44 93 ARG A C 1
ATOM 683 O O . ARG A 1 93 ? 1.826 -1.952 10.073 1.00 90.44 93 ARG A O 1
ATOM 690 N N . ILE A 1 94 ? 0.936 -3.952 10.636 1.00 90.12 94 ILE A N 1
ATOM 691 C CA . ILE A 1 94 ? -0.237 -3.428 11.325 1.00 90.12 94 ILE A CA 1
ATOM 692 C C . ILE A 1 94 ? 0.070 -3.399 12.821 1.00 90.12 94 ILE A C 1
ATOM 694 O O . ILE A 1 94 ? 0.426 -4.423 13.409 1.00 90.12 94 ILE A O 1
ATOM 698 N N . GLY A 1 95 ? -0.057 -2.220 13.420 1.00 92.06 95 GLY A N 1
ATOM 699 C CA . GLY A 1 95 ? 0.006 -1.997 14.857 1.00 92.06 95 GLY A CA 1
ATOM 700 C C . GLY A 1 95 ? -1.350 -1.556 15.394 1.00 92.06 95 GLY A C 1
ATOM 701 O O . GLY A 1 95 ? -2.109 -0.874 14.709 1.00 92.06 95 GLY A O 1
ATOM 702 N N . LEU A 1 96 ? -1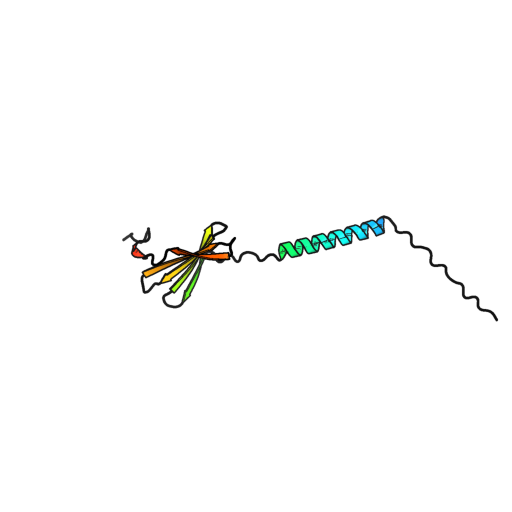.658 -1.941 16.628 1.00 91.44 96 LEU A N 1
ATOM 703 C CA . LEU A 1 96 ? -2.780 -1.377 17.370 1.00 91.44 96 LEU A CA 1
ATOM 704 C C . LEU A 1 96 ? -2.320 -0.043 17.964 1.00 91.44 96 LEU A C 1
ATOM 706 O O . LEU A 1 96 ? -1.346 -0.020 18.714 1.00 91.44 96 LEU A O 1
ATOM 710 N N . ILE A 1 97 ? -2.994 1.048 17.608 1.00 89.69 97 ILE A N 1
ATOM 711 C CA . ILE A 1 97 ? -2.743 2.360 18.215 1.00 89.69 97 ILE A CA 1
ATOM 712 C C . ILE A 1 97 ? -3.562 2.464 19.493 1.00 89.69 97 ILE A C 1
ATOM 714 O O . ILE A 1 97 ? -3.020 2.714 20.561 1.00 89.69 97 ILE A O 1
ATOM 718 N N . GLU A 1 98 ? -4.870 2.252 19.365 1.00 86.94 98 GLU A N 1
ATOM 719 C CA . GLU A 1 98 ? -5.815 2.450 20.453 1.00 86.94 98 GLU A CA 1
ATOM 720 C C 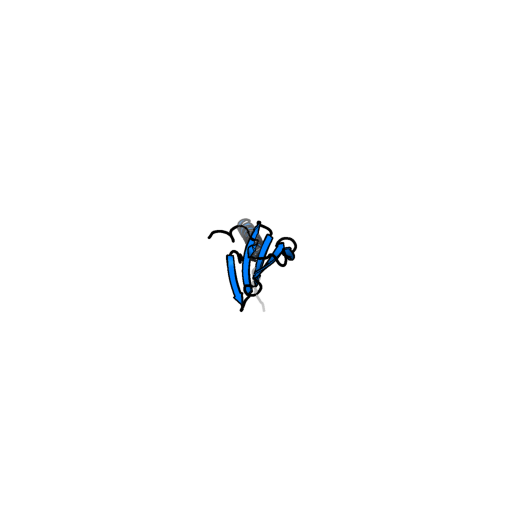. GLU A 1 98 ? -6.843 1.330 20.477 1.00 86.94 98 GLU A C 1
ATOM 722 O O . GLU A 1 98 ? -7.333 0.883 19.434 1.00 86.94 98 GLU A O 1
ATOM 727 N N . GLN A 1 99 ? -7.189 0.886 21.681 1.00 88.69 99 GLN A N 1
ATOM 728 C CA . GLN A 1 99 ? -8.097 -0.232 21.896 1.00 88.69 99 GLN A CA 1
ATOM 729 C C . GLN A 1 99 ? -9.180 0.138 22.903 1.00 88.69 99 GLN A C 1
ATOM 731 O O . GLN A 1 99 ? -8.901 0.738 23.936 1.00 88.69 99 GLN A O 1
ATOM 736 N N . ASN A 1 100 ? -10.411 -0.309 22.651 1.00 86.62 100 ASN A N 1
ATOM 737 C CA . ASN A 1 100 ? -11.563 -0.111 23.531 1.00 86.62 100 ASN A CA 1
ATOM 738 C C . ASN A 1 100 ? -11.875 1.364 23.829 1.00 86.62 100 ASN A C 1
ATOM 740 O O . ASN A 1 100 ? -12.419 1.674 24.894 1.00 86.62 100 ASN A O 1
ATOM 744 N N . VAL A 1 101 ? -11.586 2.267 22.892 1.00 87.12 101 VAL A N 1
ATOM 745 C CA . VAL A 1 101 ? -11.954 3.677 23.029 1.00 87.12 101 VAL A CA 1
ATOM 746 C C . VAL A 1 101 ? -13.470 3.758 23.080 1.00 87.12 101 VAL A C 1
ATOM 748 O O . VAL A 1 101 ? -14.159 3.291 22.170 1.00 87.12 101 VAL A O 1
ATOM 751 N N . ARG A 1 102 ? -14.013 4.308 24.163 1.00 88.56 102 ARG A N 1
ATOM 752 C CA . ARG A 1 102 ? -15.458 4.468 24.269 1.00 88.56 102 ARG A CA 1
ATOM 753 C C . ARG A 1 102 ? -15.900 5.678 23.456 1.00 88.56 102 ARG A C 1
ATOM 755 O O . ARG A 1 102 ? -15.328 6.759 23.576 1.00 88.56 102 ARG A O 1
ATOM 762 N N . LEU A 1 103 ? -16.932 5.495 22.637 1.00 83.88 103 LEU A N 1
ATOM 763 C CA . LEU A 1 103 ? -17.413 6.547 21.738 1.00 83.88 103 LEU A CA 1
ATOM 764 C C . LEU A 1 103 ? -17.983 7.773 22.471 1.00 83.88 103 LEU A C 1
ATOM 766 O O . LEU A 1 103 ? -17.925 8.879 21.947 1.00 83.88 103 LEU A O 1
ATOM 770 N N . ASP A 1 104 ? -18.494 7.599 23.688 1.00 84.12 104 ASP A N 1
ATOM 771 C CA . ASP A 1 104 ? -19.022 8.667 24.550 1.00 84.12 104 ASP A CA 1
ATOM 772 C C . ASP A 1 104 ? -17.938 9.598 25.119 1.00 84.12 104 ASP A C 1
ATOM 774 O O . ASP A 1 104 ? -18.243 10.697 25.588 1.00 84.12 104 ASP A O 1
ATOM 778 N N . GLN A 1 105 ? -16.676 9.169 25.080 1.00 80.44 105 GLN A N 1
ATOM 779 C CA . GLN A 1 105 ? -15.524 9.937 25.552 1.00 80.44 105 GLN A CA 1
ATOM 780 C C . GLN A 1 105 ? -14.815 10.685 24.421 1.00 80.44 105 GLN A C 1
ATOM 782 O O . GLN A 1 105 ? -13.883 11.447 24.681 1.00 80.44 105 GLN A O 1
ATOM 787 N N . LEU A 1 106 ? -15.249 10.489 23.171 1.00 76.88 106 LEU A N 1
ATOM 788 C CA . LEU A 1 106 ? -14.646 11.155 22.029 1.00 76.88 106 LEU A CA 1
ATOM 789 C C . LEU A 1 106 ? -15.013 12.651 22.004 1.00 76.88 106 LEU A C 1
ATOM 791 O O . LEU A 1 106 ? -16.168 13.018 22.259 1.00 76.88 106 LEU A O 1
ATOM 795 N N . PRO A 1 107 ? -14.054 13.536 21.674 1.00 71.81 107 PRO A N 1
ATOM 796 C CA . PRO A 1 107 ? -14.320 14.961 21.516 1.00 71.81 107 PRO A CA 1
ATOM 797 C C . PRO A 1 107 ? -15.416 15.184 20.464 1.00 71.81 107 PRO A C 1
ATOM 799 O O . PRO A 1 107 ? -15.333 14.654 19.361 1.00 71.81 107 PRO A O 1
ATOM 802 N N . GLY A 1 108 ? -16.452 15.955 20.803 1.00 68.06 108 GLY A N 1
ATOM 803 C CA . GLY A 1 108 ? -17.590 16.229 19.911 1.00 68.06 108 GLY A CA 1
ATOM 804 C C . GLY A 1 108 ? -18.846 15.387 20.167 1.00 68.06 108 GLY A C 1
ATOM 805 O O . GLY A 1 108 ? -19.913 15.764 19.698 1.00 68.06 108 GLY A O 1
ATOM 806 N N . ALA A 1 109 ? -18.786 14.332 20.990 1.00 59.91 109 ALA A N 1
ATOM 807 C CA . ALA A 1 109 ? -19.967 13.540 21.376 1.00 59.91 109 ALA A CA 1
ATOM 808 C C . ALA A 1 109 ? -20.929 14.264 22.353 1.00 59.91 109 ALA A C 1
ATOM 810 O O . ALA A 1 109 ? -21.961 13.717 22.738 1.00 59.91 109 ALA A O 1
ATOM 811 N N . ARG A 1 110 ? -20.594 15.492 22.776 1.00 56.47 110 ARG A N 1
ATOM 812 C CA . ARG A 1 110 ? -21.407 16.345 23.655 1.00 56.47 110 ARG A CA 1
ATOM 813 C C . ARG A 1 110 ? -21.775 17.650 22.953 1.00 56.47 110 ARG A C 1
ATOM 815 O O . ARG A 1 110 ? -21.142 18.668 23.216 1.00 56.47 110 ARG A O 1
ATOM 822 N N . GLN A 1 111 ? -22.807 17.638 22.119 1.00 51.72 111 GLN A N 1
ATOM 823 C CA . GLN A 1 111 ? -23.629 18.828 21.885 1.00 51.72 111 GLN A CA 1
ATOM 824 C C . GLN A 1 111 ? -25.111 18.408 21.942 1.00 51.72 111 GLN A C 1
ATOM 826 O O . GLN A 1 111 ? -25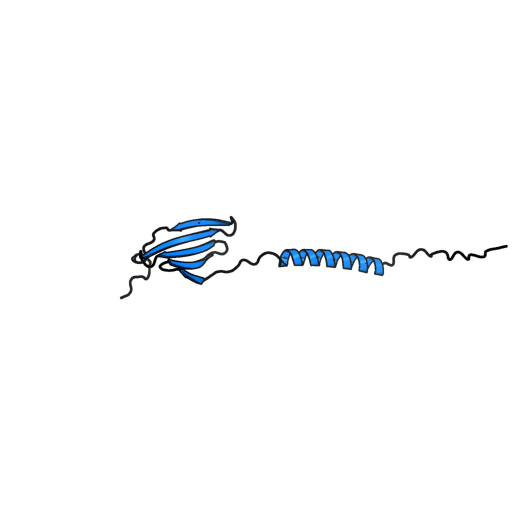.456 17.417 21.298 1.00 51.72 111 GLN A O 1
ATOM 831 N N . PRO A 1 112 ? -25.925 19.061 22.798 1.00 53.53 112 PRO A N 1
ATOM 832 C CA . PRO A 1 112 ? -27.344 18.756 22.997 1.00 53.53 112 PRO A CA 1
ATOM 833 C C . PRO A 1 112 ? -28.218 19.135 21.799 1.00 53.53 112 PRO A C 1
ATOM 835 O O . PRO A 1 112 ? -27.836 20.070 21.057 1.00 53.53 112 PRO A O 1
#

Radius of gyration: 33.17 Å; chains: 1; bounding box: 61×49×95 Å

Sequence (112 aa):
MQDAHSTRAAQPVSLDARTFAIGVLSVTATVLFVGLLMLASTPRTAHGIGMVDRAGDYIVVTQQISNSLEGIVVLDAAAKRMNIYALDANTKRIGLIEQNVRLDQLPGARQP